Protein AF-A0A1Z4NLX4-F1 (afdb_monomer)

Solvent-accessible surface area (backbone atoms only — not comparable to full-atom values): 3360 Å² total; per-residue (Å²): 132,85,76,58,69,62,71,76,42,40,70,67,72,70,40,54,71,46,55,46,51,38,52,52,53,52,49,55,50,50,56,52,28,62,76,67,70,56,83,69,92,55,64,69,62,51,52,49,46,48,60,66,47,71,109

Foldseek 3Di:
DPPPVCVVCVCQVVPDPLVVQLVVQVVVVVVVCVVVVNPDDCVVVSVVSSVVSVD

Secondary structure (DSSP, 8-state):
----HHHHHHHHHSS-HHHHHHHHHHHHHHHHHHHTT--S--HHHHHHHHHHHT-

pLDDT: mean 86.24, std 11.65, range [50.53, 96.25]

Sequence (55 aa):
MQTDQNDVMEPINTAPPEVKEIIEKVWQLEKRRLAQKCFSHINDDILLIIKEAVK

Radius of gyration: 14.03 Å; Cα contacts (8 Å, |Δi|>4): 16; chains: 1; bounding box: 24×40×26 Å

Structure (mmCIF, N/CA/C/O backbone):
data_AF-A0A1Z4NLX4-F1
#
_entry.id   AF-A0A1Z4NLX4-F1
#
loop_
_atom_site.group_PDB
_atom_site.id
_atom_site.type_symbol
_atom_site.label_atom_id
_atom_site.label_alt_id
_atom_site.label_comp_id
_atom_site.label_asym_id
_atom_site.label_entity_id
_atom_site.label_seq_id
_atom_site.pdbx_PDB_ins_code
_atom_site.Cartn_x
_atom_site.Cartn_y
_atom_site.Cartn_z
_atom_site.occupancy
_atom_site.B_iso_or_equiv
_atom_site.auth_seq_id
_atom_site.auth_comp_id
_atom_site.auth_asym_id
_atom_site.auth_atom_id
_atom_site.pdbx_PDB_model_num
ATOM 1 N N . MET A 1 1 ? 2.630 31.277 -1.946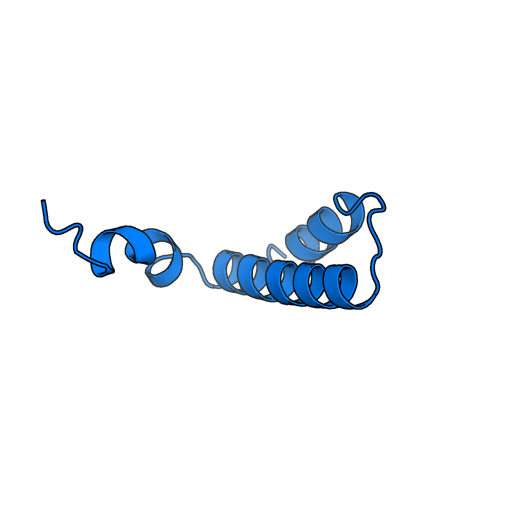 1.00 50.53 1 MET A N 1
ATOM 2 C CA . MET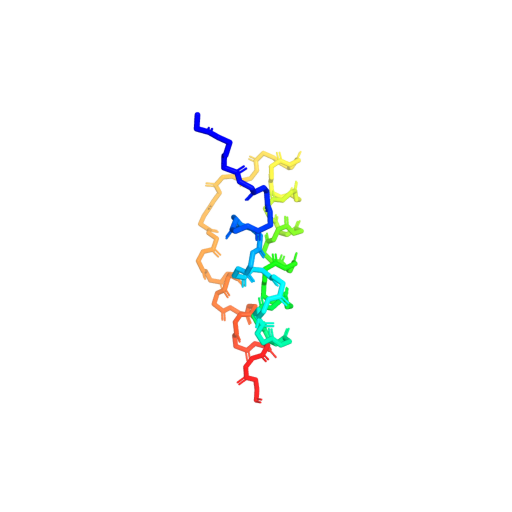 A 1 1 ? 1.662 30.339 -1.347 1.00 50.53 1 MET A CA 1
ATOM 3 C C . MET A 1 1 ? 2.487 29.264 -0.660 1.00 50.53 1 MET A C 1
ATOM 5 O O . MET A 1 1 ? 3.070 28.441 -1.350 1.00 50.53 1 MET A O 1
ATOM 9 N N . GLN A 1 2 ? 2.694 29.373 0.653 1.00 55.66 2 GLN A N 1
ATOM 10 C CA . GLN A 1 2 ? 3.312 28.297 1.430 1.00 55.66 2 GLN A CA 1
ATOM 11 C C . GLN A 1 2 ? 2.218 27.250 1.624 1.00 55.66 2 GLN A C 1
ATOM 13 O O . GLN A 1 2 ? 1.244 27.511 2.316 1.00 55.66 2 GLN A O 1
ATOM 18 N N . THR A 1 3 ? 2.307 26.124 0.923 1.00 57.22 3 THR A N 1
ATOM 19 C CA . THR A 1 3 ? 1.541 24.935 1.297 1.00 57.22 3 THR A CA 1
ATOM 20 C C . THR A 1 3 ? 2.208 24.401 2.549 1.00 57.22 3 THR A C 1
ATOM 22 O O . THR A 1 3 ? 3.314 23.859 2.464 1.00 57.22 3 THR A O 1
ATOM 25 N N . ASP A 1 4 ? 1.595 24.635 3.705 1.00 63.78 4 ASP A N 1
ATOM 26 C CA . ASP A 1 4 ? 2.047 24.053 4.958 1.00 63.78 4 ASP A CA 1
ATOM 27 C C . ASP A 1 4 ? 2.159 22.540 4.748 1.00 63.78 4 ASP A C 1
ATOM 29 O O . ASP A 1 4 ? 1.176 21.870 4.437 1.00 63.78 4 ASP A O 1
ATOM 33 N N . GLN A 1 5 ? 3.371 21.982 4.856 1.00 60.94 5 GLN A N 1
ATOM 34 C CA . GLN A 1 5 ? 3.606 20.539 4.671 1.00 60.94 5 GLN A CA 1
ATOM 35 C C . GLN A 1 5 ? 2.689 19.687 5.562 1.00 60.94 5 GLN A C 1
ATOM 37 O O . GLN A 1 5 ? 2.427 18.528 5.252 1.00 60.94 5 GLN A O 1
ATOM 42 N N . ASN A 1 6 ? 2.187 20.279 6.646 1.00 62.66 6 ASN A N 1
ATOM 43 C CA . ASN A 1 6 ? 1.229 19.674 7.554 1.00 62.66 6 ASN A CA 1
ATOM 44 C C . ASN A 1 6 ? -0.123 19.370 6.889 1.00 62.66 6 ASN A C 1
ATOM 46 O O . ASN A 1 6 ? -0.654 18.295 7.147 1.00 62.66 6 ASN A O 1
ATOM 50 N N . ASP A 1 7 ? -0.635 20.226 5.998 1.00 68.56 7 ASP A N 1
ATOM 51 C CA . ASP A 1 7 ? -1.921 19.996 5.314 1.00 68.56 7 ASP A CA 1
ATOM 52 C C . ASP A 1 7 ? -1.838 18.842 4.309 1.00 68.56 7 ASP A C 1
ATOM 54 O O . ASP A 1 7 ? -2.783 18.080 4.133 1.00 68.56 7 ASP A O 1
ATOM 58 N N . VAL A 1 8 ? -0.683 18.671 3.663 1.00 74.12 8 VAL A N 1
ATOM 59 C CA . VAL A 1 8 ? -0.476 17.592 2.683 1.00 74.12 8 VAL A CA 1
ATOM 60 C C . VAL A 1 8 ? -0.343 16.231 3.371 1.00 74.12 8 VAL A C 1
ATOM 62 O O . VAL A 1 8 ? -0.721 15.206 2.805 1.00 74.12 8 VAL A O 1
ATOM 65 N N . MET A 1 9 ? 0.197 16.215 4.592 1.00 78.75 9 MET A N 1
ATOM 66 C CA . MET A 1 9 ? 0.427 14.992 5.362 1.00 78.75 9 MET A CA 1
ATOM 67 C C . MET A 1 9 ? -0.732 14.656 6.306 1.00 78.75 9 MET A C 1
ATOM 69 O O . MET A 1 9 ? -0.768 13.535 6.809 1.00 78.75 9 MET A O 1
ATOM 73 N N . GLU A 1 10 ? -1.675 15.578 6.539 1.00 80.69 10 GLU A N 1
ATOM 74 C CA . GLU A 1 10 ? -2.860 15.369 7.383 1.00 80.69 10 GLU A CA 1
ATOM 75 C 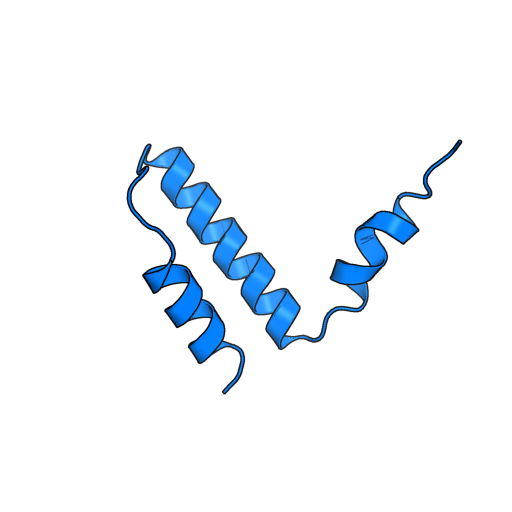C . GLU A 1 10 ? -3.574 14.047 7.065 1.00 80.69 10 GLU A C 1
ATOM 77 O O . GLU A 1 10 ? -3.691 13.253 7.994 1.00 80.69 10 GLU A O 1
ATOM 82 N N . PRO A 1 11 ? -3.855 13.681 5.799 1.00 75.25 11 PRO A N 1
ATOM 83 C CA . PRO A 1 11 ? -4.535 12.425 5.480 1.00 75.25 11 PRO A CA 1
ATOM 84 C C . PRO A 1 11 ? -3.754 11.174 5.893 1.00 75.25 11 PRO A C 1
ATOM 86 O O . PRO A 1 11 ? -4.344 10.145 6.203 1.00 75.25 11 PRO A O 1
ATOM 89 N N . ILE A 1 12 ? -2.421 11.242 5.904 1.00 78.12 12 ILE A N 1
ATOM 90 C CA . ILE A 1 12 ? -1.553 10.145 6.354 1.00 78.12 12 ILE A CA 1
ATOM 91 C C . ILE A 1 12 ? -1.480 10.138 7.882 1.00 78.12 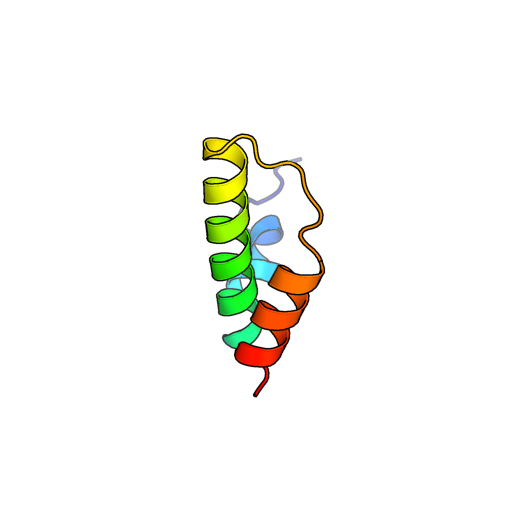12 ILE A C 1
ATOM 93 O O . ILE A 1 12 ? -1.500 9.081 8.510 1.00 78.12 12 ILE A O 1
ATOM 97 N N . ASN A 1 13 ? -1.415 11.316 8.499 1.00 81.38 13 ASN A N 1
ATOM 98 C CA . ASN A 1 13 ? -1.292 11.470 9.943 1.00 81.38 13 ASN A CA 1
ATOM 99 C C . ASN A 1 13 ? -2.594 11.113 10.674 1.00 81.38 13 ASN A C 1
ATOM 101 O O . ASN A 1 13 ? -2.537 10.490 11.739 1.00 81.38 13 ASN A O 1
ATOM 105 N N . THR A 1 14 ? -3.748 11.445 10.095 1.00 86.81 14 THR A N 1
ATOM 106 C CA . THR A 1 14 ? -5.088 11.193 10.647 1.00 86.81 14 THR A CA 1
ATOM 107 C C . THR A 1 14 ? -5.716 9.899 10.139 1.00 86.81 14 THR A C 1
ATOM 109 O O . THR A 1 14 ? -6.733 9.470 10.685 1.00 86.81 14 THR A O 1
ATOM 112 N N . ALA A 1 15 ? -5.080 9.220 9.176 1.00 88.06 15 ALA A N 1
ATOM 113 C CA . ALA A 1 15 ? -5.511 7.909 8.709 1.00 88.06 15 ALA A CA 1
ATOM 114 C C . ALA A 1 15 ? -5.700 6.912 9.873 1.00 88.06 15 ALA A C 1
ATOM 116 O O . ALA A 1 15 ? -4.839 6.827 10.767 1.00 88.06 15 ALA A O 1
ATOM 117 N N . PRO A 1 16 ? -6.778 6.106 9.834 1.00 92.56 16 PRO A N 1
ATOM 118 C CA . PRO A 1 16 ? -6.957 4.974 10.732 1.00 92.56 16 PRO A CA 1
ATOM 119 C C . PRO A 1 16 ? -5.767 3.998 10.681 1.00 92.56 16 PRO A C 1
ATOM 121 O O . PRO A 1 16 ? -5.083 3.920 9.654 1.00 92.56 16 PRO A O 1
ATOM 124 N N . PRO A 1 17 ? -5.514 3.225 11.754 1.00 91.62 17 PRO A N 1
ATOM 125 C CA . PRO A 1 17 ? -4.391 2.286 11.812 1.00 91.62 17 PRO A CA 1
ATOM 126 C C . PRO A 1 17 ? -4.338 1.311 10.628 1.00 91.62 17 PRO A C 1
ATOM 128 O O . PRO A 1 17 ? -3.276 1.131 10.040 1.00 91.62 17 PRO A O 1
ATOM 131 N N . GLU A 1 18 ? -5.486 0.762 10.221 1.00 93.19 18 GLU A N 1
ATOM 132 C CA . GLU A 1 18 ? -5.612 -0.133 9.059 1.00 93.19 18 GLU A CA 1
ATOM 133 C C . GLU A 1 18 ? -5.164 0.533 7.747 1.00 93.19 18 GLU A C 1
ATOM 135 O O . GLU A 1 18 ? -4.469 -0.068 6.931 1.00 93.19 18 GLU A O 1
ATOM 140 N N . VAL A 1 19 ? -5.488 1.815 7.559 1.00 92.25 19 VAL A N 1
ATOM 141 C CA . VAL A 1 19 ? -5.118 2.580 6.364 1.00 92.25 19 VAL A CA 1
ATOM 142 C C . VAL A 1 19 ? -3.620 2.874 6.365 1.00 92.25 19 VAL A C 1
ATOM 144 O O . VAL A 1 19 ? -2.972 2.751 5.326 1.00 92.25 19 VAL A O 1
ATOM 147 N N . LYS A 1 20 ? -3.040 3.196 7.528 1.00 91.50 20 LYS A N 1
ATOM 148 C CA . LYS A 1 20 ? -1.585 3.367 7.678 1.00 91.50 20 LYS A CA 1
ATOM 149 C C . LYS A 1 20 ? -0.831 2.078 7.353 1.00 91.50 20 LYS A C 1
ATOM 151 O O . LYS A 1 20 ? 0.147 2.122 6.608 1.00 91.50 20 LYS A O 1
ATOM 156 N N . GLU A 1 21 ? -1.322 0.939 7.839 1.00 92.81 21 GLU A N 1
ATOM 157 C CA . GLU A 1 21 ? -0.751 -0.379 7.543 1.00 92.81 21 GLU A CA 1
ATOM 158 C C . GLU A 1 21 ? -0.805 -0.700 6.041 1.00 92.81 21 GLU A C 1
ATOM 160 O O . GLU A 1 21 ? 0.185 -1.164 5.469 1.00 92.81 21 GLU A O 1
ATOM 165 N N . ILE A 1 22 ? -1.930 -0.408 5.377 1.00 94.50 22 ILE A N 1
ATOM 166 C CA . ILE A 1 22 ? -2.065 -0.569 3.921 1.00 94.50 22 ILE A CA 1
ATOM 167 C C . ILE A 1 22 ? -1.024 0.287 3.191 1.00 94.50 22 ILE A C 1
ATOM 169 O O . ILE A 1 22 ? -0.315 -0.230 2.325 1.00 94.50 22 ILE A O 1
ATOM 173 N N . ILE A 1 23 ? -0.896 1.570 3.547 1.00 92.06 23 ILE A N 1
ATOM 174 C CA . ILE A 1 23 ? 0.062 2.493 2.920 1.00 92.06 23 ILE A CA 1
ATOM 175 C C . ILE A 1 23 ? 1.495 1.963 3.057 1.00 92.06 23 ILE A C 1
ATOM 177 O O . ILE A 1 23 ? 2.219 1.893 2.060 1.00 92.06 23 ILE A O 1
ATOM 181 N N . GLU A 1 24 ? 1.905 1.546 4.257 1.00 92.75 24 GLU A N 1
ATOM 182 C CA . GLU A 1 24 ? 3.246 0.998 4.488 1.00 92.75 24 GLU A CA 1
ATOM 183 C C . GLU A 1 24 ? 3.502 -0.275 3.677 1.00 92.75 24 GLU A C 1
ATOM 185 O O . GLU A 1 24 ? 4.528 -0.379 2.998 1.00 92.75 24 GLU A O 1
ATOM 190 N N . LYS A 1 25 ? 2.570 -1.235 3.695 1.00 95.12 25 LYS A N 1
ATOM 191 C CA . LYS A 1 25 ? 2.721 -2.502 2.964 1.00 95.12 25 LYS A CA 1
ATOM 192 C C . LYS A 1 25 ? 2.797 -2.286 1.453 1.00 95.12 25 LYS A C 1
ATOM 194 O O . LYS A 1 25 ? 3.658 -2.878 0.796 1.00 95.12 25 LYS A O 1
ATOM 199 N N . VAL A 1 26 ? 1.949 -1.415 0.901 1.00 95.00 26 VAL A N 1
ATOM 200 C CA . VAL A 1 26 ? 1.969 -1.075 -0.531 1.00 95.00 26 VAL A CA 1
ATOM 201 C C . VAL A 1 26 ? 3.273 -0.371 -0.900 1.00 95.00 26 VAL A C 1
ATOM 203 O O . VAL A 1 26 ? 3.885 -0.715 -1.909 1.00 95.00 26 VAL A O 1
ATOM 206 N N . TRP A 1 27 ? 3.762 0.550 -0.066 1.00 93.62 27 TRP A N 1
ATOM 207 C CA . TRP A 1 27 ? 5.036 1.221 -0.320 1.00 93.62 27 TRP A CA 1
ATOM 208 C C . TRP A 1 27 ? 6.213 0.234 -0.338 1.00 93.62 27 TRP A C 1
ATOM 210 O O . TRP A 1 27 ? 7.028 0.255 -1.265 1.00 93.62 27 TRP A O 1
ATOM 220 N N . GLN A 1 28 ? 6.300 -0.677 0.635 1.00 94.50 28 GLN A N 1
ATOM 221 C CA . GLN A 1 28 ? 7.358 -1.696 0.646 1.00 94.50 28 GLN A CA 1
ATOM 222 C C . GLN A 1 28 ? 7.278 -2.618 -0.577 1.00 94.50 28 GLN A C 1
ATOM 224 O O . GLN A 1 28 ? 8.308 -2.948 -1.177 1.00 94.50 28 GLN A O 1
ATOM 229 N N . LEU A 1 29 ? 6.063 -3.001 -0.981 1.00 94.75 29 LEU A N 1
ATOM 230 C CA . LEU A 1 29 ? 5.833 -3.799 -2.179 1.00 94.75 29 LEU A CA 1
ATOM 231 C C . LEU A 1 29 ? 6.328 -3.074 -3.437 1.00 94.75 29 LEU A C 1
ATOM 233 O O . LEU A 1 29 ? 7.104 -3.653 -4.200 1.00 94.75 29 LEU A O 1
ATOM 237 N N . GLU A 1 30 ? 5.943 -1.814 -3.620 1.00 91.62 30 GLU A N 1
ATOM 238 C CA . GLU A 1 30 ? 6.336 -1.005 -4.776 1.00 91.62 30 GLU A CA 1
ATOM 239 C C . GLU A 1 30 ? 7.857 -0.810 -4.829 1.00 91.62 30 GLU A C 1
ATOM 241 O O . GLU A 1 30 ? 8.488 -1.041 -5.862 1.00 91.62 30 GLU A O 1
ATOM 246 N N . LYS A 1 31 ? 8.490 -0.504 -3.687 1.00 92.62 31 LYS A N 1
ATOM 247 C CA . LYS A 1 31 ? 9.951 -0.363 -3.579 1.00 92.62 31 LYS A CA 1
ATOM 248 C C . LYS A 1 31 ? 10.679 -1.645 -3.988 1.00 92.62 31 LYS A C 1
ATOM 250 O O . LYS A 1 31 ? 11.671 -1.588 -4.719 1.00 92.62 31 LYS A O 1
ATOM 255 N N . ARG A 1 32 ? 10.188 -2.808 -3.545 1.00 93.12 32 ARG A N 1
ATOM 256 C CA . ARG A 1 32 ? 10.745 -4.118 -3.916 1.00 93.12 32 ARG A CA 1
ATOM 257 C C . ARG A 1 32 ? 10.589 -4.389 -5.412 1.00 93.12 32 ARG A C 1
ATOM 259 O O . ARG A 1 32 ? 11.541 -4.838 -6.048 1.00 93.12 32 ARG A O 1
ATOM 266 N N . ARG A 1 33 ? 9.414 -4.110 -5.979 1.00 92.19 33 ARG A N 1
ATOM 267 C CA . ARG A 1 33 ? 9.118 -4.332 -7.404 1.00 92.19 33 ARG A CA 1
ATOM 268 C C . ARG A 1 33 ? 9.958 -3.438 -8.303 1.00 92.19 33 ARG A C 1
ATOM 270 O O . ARG A 1 33 ? 10.533 -3.935 -9.271 1.00 92.19 33 ARG A O 1
ATOM 277 N N . LEU A 1 34 ? 10.113 -2.166 -7.936 1.00 91.12 34 LEU A N 1
ATOM 278 C CA . LEU A 1 34 ? 10.982 -1.227 -8.638 1.00 91.12 34 LEU A CA 1
ATOM 279 C C . LEU A 1 34 ? 12.440 -1.705 -8.626 1.00 91.12 34 LEU A C 1
ATOM 281 O O . LEU A 1 34 ? 13.084 -1.735 -9.674 1.00 91.12 34 LEU A O 1
ATOM 285 N N . ALA A 1 35 ? 12.944 -2.156 -7.469 1.00 91.19 35 ALA A N 1
ATOM 286 C CA . ALA A 1 35 ? 14.294 -2.712 -7.351 1.00 91.19 35 ALA A CA 1
ATOM 287 C C . ALA A 1 35 ? 14.502 -3.959 -8.231 1.00 91.19 35 ALA A C 1
ATOM 289 O O . ALA A 1 35 ? 15.581 -4.156 -8.787 1.00 91.19 35 ALA A O 1
ATOM 290 N N . GLN A 1 36 ? 13.462 -4.780 -8.394 1.00 92.06 36 GLN A N 1
ATOM 291 C CA . GLN A 1 36 ? 13.478 -5.989 -9.221 1.00 92.06 36 GLN A CA 1
ATOM 292 C C . GLN A 1 36 ? 13.132 -5.731 -10.697 1.00 92.06 36 GLN A C 1
ATOM 294 O O . GLN A 1 36 ? 13.127 -6.676 -11.484 1.00 92.06 36 GLN A O 1
ATOM 299 N N . LYS A 1 37 ? 12.835 -4.480 -11.088 1.00 89.25 37 LYS A N 1
ATOM 300 C CA . LYS A 1 37 ? 12.307 -4.117 -12.419 1.00 89.25 37 LYS A CA 1
ATOM 301 C C . LYS A 1 37 ? 11.083 -4.958 -12.820 1.00 89.25 37 LYS A C 1
ATOM 303 O O . LYS A 1 37 ? 10.907 -5.312 -13.984 1.00 89.25 37 LYS A O 1
ATOM 308 N N . CYS A 1 38 ? 10.250 -5.305 -11.841 1.00 86.38 38 CYS A N 1
ATOM 309 C CA . CYS A 1 38 ? 9.060 -6.118 -12.039 1.00 86.38 38 CYS A CA 1
ATOM 310 C C . CYS A 1 38 ? 7.841 -5.216 -12.275 1.00 86.38 38 CYS A C 1
ATOM 312 O O . CYS A 1 38 ? 7.251 -4.688 -11.333 1.00 86.38 38 CYS A O 1
ATOM 314 N N . PHE A 1 39 ? 7.463 -5.050 -13.544 1.00 83.50 39 PHE A N 1
ATOM 315 C CA . PHE A 1 39 ? 6.363 -4.177 -13.981 1.00 83.50 39 PHE A CA 1
ATOM 316 C C . PHE A 1 39 ? 5.057 -4.939 -14.264 1.00 83.50 39 PHE A C 1
ATOM 318 O O . PHE A 1 39 ? 4.233 -4.4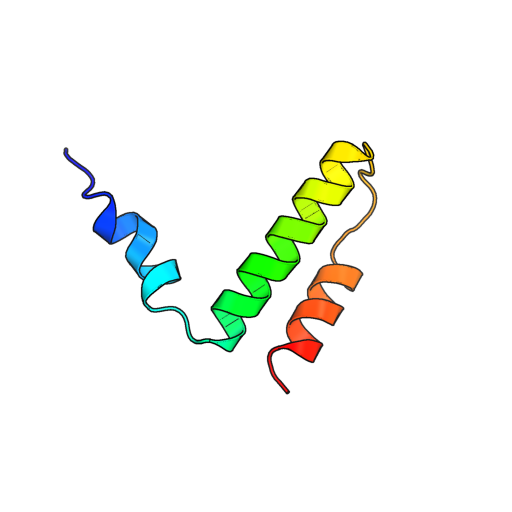91 -15.057 1.00 83.50 39 PHE A O 1
ATOM 325 N N . SER A 1 40 ? 4.880 -6.122 -13.667 1.00 84.56 40 SER A N 1
ATOM 326 C CA . SER A 1 40 ? 3.659 -6.924 -13.824 1.00 84.56 40 SER A CA 1
ATOM 327 C C . SER A 1 40 ? 2.447 -6.257 -13.149 1.00 84.56 40 SER A C 1
ATOM 329 O O . SER A 1 40 ? 2.549 -5.169 -12.585 1.00 84.56 40 SER A O 1
ATOM 331 N N . HIS A 1 41 ? 1.278 -6.896 -13.168 1.00 86.00 41 HIS A N 1
ATOM 332 C CA . HIS A 1 41 ? 0.116 -6.409 -12.418 1.00 86.00 41 HIS A CA 1
ATOM 333 C C . HIS A 1 41 ? 0.367 -6.478 -10.896 1.00 86.00 41 HIS A C 1
ATOM 335 O O . HIS A 1 41 ? 1.066 -7.371 -10.416 1.00 86.00 41 HIS A O 1
ATOM 341 N N . ILE A 1 42 ? -0.150 -5.504 -10.142 1.00 91.44 42 ILE A N 1
ATOM 342 C CA . ILE A 1 42 ? -0.002 -5.390 -8.672 1.00 91.44 42 ILE A CA 1
ATOM 343 C C . ILE A 1 42 ? -1.346 -5.438 -7.933 1.00 91.44 42 ILE A C 1
ATOM 345 O O . ILE A 1 42 ? -1.395 -5.545 -6.713 1.00 91.44 42 ILE A O 1
ATOM 349 N N . ASN A 1 43 ? -2.455 -5.389 -8.671 1.00 92.56 43 ASN A N 1
ATOM 350 C CA . ASN A 1 43 ? -3.789 -5.237 -8.096 1.00 92.56 43 ASN A CA 1
ATOM 351 C C . ASN A 1 43 ? -4.161 -6.382 -7.146 1.00 92.56 43 ASN A C 1
ATOM 353 O O . ASN A 1 43 ? -4.738 -6.114 -6.097 1.00 92.56 43 ASN A O 1
ATOM 357 N N . ASP A 1 44 ? -3.801 -7.626 -7.476 1.00 94.56 44 ASP A N 1
ATOM 358 C CA . ASP A 1 44 ? -4.087 -8.786 -6.623 1.00 94.56 44 ASP A CA 1
ATOM 359 C C . ASP A 1 44 ? -3.301 -8.734 -5.306 1.00 94.56 44 ASP A C 1
ATOM 361 O O . ASP A 1 44 ? -3.857 -9.018 -4.245 1.00 94.56 44 ASP A O 1
ATOM 365 N N . ASP A 1 45 ? -2.041 -8.289 -5.358 1.00 93.88 45 ASP A N 1
ATOM 366 C CA . ASP A 1 45 ? -1.209 -8.086 -4.168 1.00 93.88 45 ASP A CA 1
ATOM 367 C C . ASP A 1 45 ? -1.797 -6.981 -3.273 1.00 93.88 45 ASP A C 1
ATOM 369 O O . ASP A 1 45 ? -1.887 -7.141 -2.057 1.00 93.88 45 ASP A O 1
ATOM 373 N N . ILE A 1 46 ? -2.246 -5.868 -3.867 1.00 95.12 46 ILE A N 1
ATOM 374 C CA . ILE A 1 46 ? -2.893 -4.764 -3.137 1.00 95.12 46 ILE A CA 1
ATOM 375 C C . ILE A 1 46 ? -4.216 -5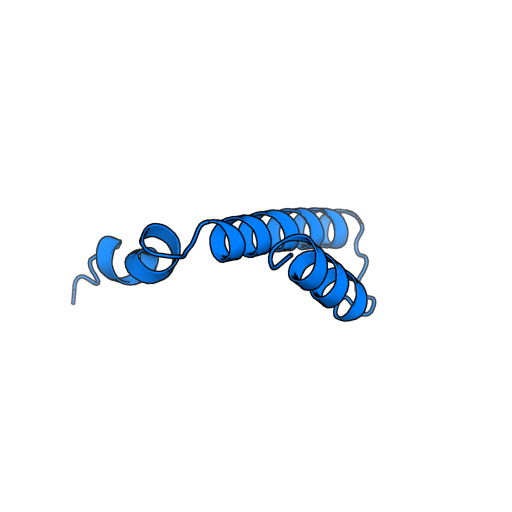.224 -2.516 1.00 95.12 46 ILE A C 1
ATOM 377 O O . ILE A 1 46 ? -4.490 -4.927 -1.355 1.00 95.12 46 ILE A O 1
ATOM 381 N N . LEU A 1 47 ? -5.031 -5.980 -3.256 1.00 96.06 47 LEU A N 1
ATOM 382 C CA . LEU A 1 47 ? -6.281 -6.550 -2.747 1.00 96.06 47 LEU A CA 1
ATOM 383 C C . LEU A 1 47 ? -6.038 -7.479 -1.557 1.00 96.06 47 LEU A C 1
ATOM 385 O O . LEU A 1 47 ? -6.821 -7.460 -0.608 1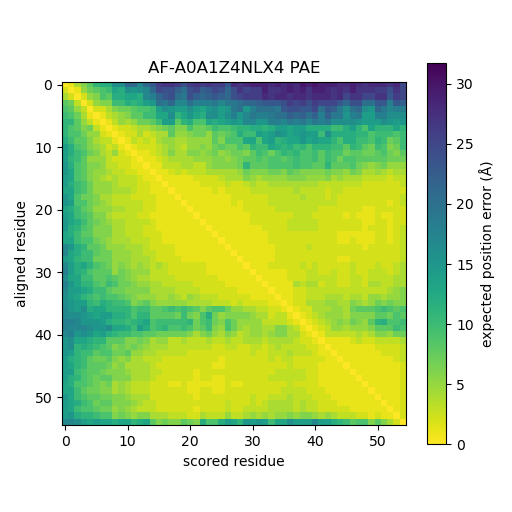.00 96.06 47 LEU A O 1
ATOM 389 N N . LEU A 1 48 ? -4.971 -8.279 -1.595 1.00 95.94 48 LEU A N 1
ATOM 390 C CA . LEU A 1 48 ? -4.574 -9.121 -0.471 1.00 95.94 48 LEU A CA 1
ATOM 391 C C . LEU A 1 48 ? -4.180 -8.271 0.745 1.00 95.94 48 LEU A C 1
ATOM 393 O O . LEU A 1 48 ? -4.701 -8.505 1.832 1.00 95.94 48 LEU A O 1
ATOM 397 N N . ILE A 1 49 ? -3.347 -7.243 0.546 1.00 96.25 49 ILE A N 1
ATOM 398 C CA . ILE A 1 49 ? -2.929 -6.306 1.603 1.00 96.25 49 ILE A CA 1
ATOM 399 C C . ILE A 1 49 ? -4.143 -5.663 2.287 1.00 96.25 49 ILE A C 1
ATOM 401 O O . ILE A 1 49 ? -4.210 -5.630 3.515 1.00 96.25 49 ILE A O 1
ATOM 405 N N . ILE A 1 50 ? -5.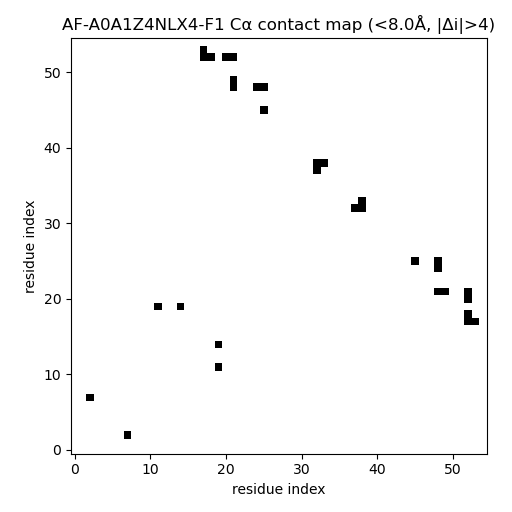121 -5.191 1.508 1.00 95.56 50 ILE A N 1
ATOM 406 C CA . ILE A 1 50 ? -6.337 -4.563 2.042 1.00 95.56 50 ILE A CA 1
ATOM 407 C C . ILE A 1 50 ? -7.155 -5.572 2.855 1.00 95.56 50 ILE A C 1
ATOM 409 O O . ILE A 1 50 ? -7.555 -5.278 3.978 1.00 95.56 50 ILE A O 1
ATOM 413 N N . LYS A 1 51 ? -7.377 -6.780 2.321 1.00 95.25 51 LYS A N 1
ATOM 414 C CA . LYS A 1 51 ? -8.134 -7.833 3.022 1.00 95.25 51 LYS A CA 1
ATOM 415 C C . LYS A 1 51 ? -7.488 -8.254 4.340 1.00 95.25 51 LYS A C 1
ATOM 417 O O . LYS A 1 51 ? -8.189 -8.682 5.248 1.00 95.25 51 LYS A O 1
ATOM 422 N N . GLU A 1 52 ? -6.165 -8.185 4.435 1.00 94.56 52 GLU A N 1
ATOM 423 C CA . GLU A 1 52 ? -5.450 -8.494 5.671 1.00 94.56 52 GLU A CA 1
ATOM 424 C C . GLU A 1 52 ? -5.577 -7.399 6.728 1.00 94.56 52 GLU A C 1
ATOM 426 O O . GLU A 1 52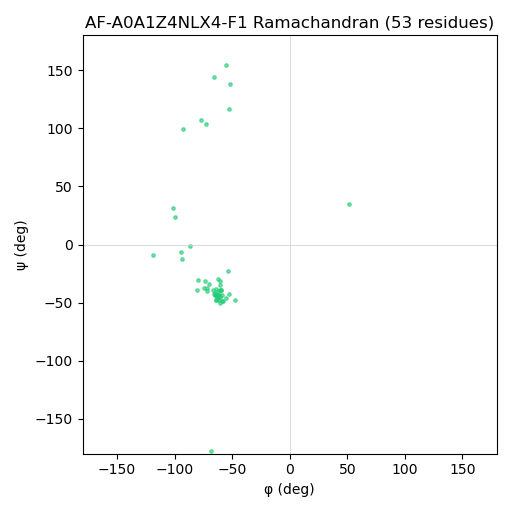 ? -5.659 -7.733 7.908 1.00 94.56 52 GLU A O 1
ATOM 431 N N . ALA A 1 53 ? -5.579 -6.132 6.310 1.00 93.56 53 ALA A N 1
ATOM 432 C CA . ALA A 1 53 ? -5.599 -4.981 7.209 1.00 93.56 53 ALA A CA 1
ATOM 433 C C . ALA A 1 53 ? -7.000 -4.662 7.766 1.00 93.56 53 ALA A C 1
ATOM 435 O O . ALA A 1 53 ? -7.109 -4.171 8.882 1.00 93.56 53 ALA A O 1
ATOM 436 N N . VAL A 1 54 ? -8.068 -4.952 7.013 1.00 90.25 54 VAL A N 1
ATOM 437 C CA . VAL A 1 54 ? -9.463 -4.587 7.360 1.00 90.25 54 VAL A CA 1
ATOM 438 C C . VAL A 1 54 ? -10.241 -5.782 7.946 1.00 90.25 54 VAL A C 1
ATOM 440 O O . VAL A 1 54 ? -11.431 -5.945 7.692 1.00 90.25 54 VAL A O 1
ATOM 443 N N . LYS A 1 55 ? -9.564 -6.691 8.654 1.00 75.69 55 LYS A N 1
ATOM 444 C CA . LYS A 1 55 ? -10.200 -7.900 9.212 1.00 75.69 55 LYS A CA 1
ATOM 445 C C . LYS A 1 55 ? -11.243 -7.612 10.286 1.00 75.69 55 LYS A C 1
ATOM 447 O O . LYS A 1 55 ? -10.992 -6.735 11.139 1.00 75.69 55 LYS A O 1
#

Mean predicted aligned error: 6.39 Å